Protein AF-A0A7Y3PEU2-F1 (afdb_monomer)

Mean predicted aligned error: 15.52 Å

Sequence (90 aa):
MAKSGSKKAAKTVGRYVEPHVRGRVTVKHEVSEDHSPYWFGWVLLDLMLFGVLVITLNYLQVLPGATSSWYLVLGLASLFGAFYLATRYR

Foldseek 3Di:
DDDDDDDPPPDPPPDDDPPVVVDDDPPDPDPPPLDDPPCLVVVLVCLLVVLVVLVVCLVVQVDPDHNDVVSVVVSVVSNVVSVVSVVVRD

Secondary structure (DSSP, 8-state):
------------TT----GGGSS--------------HHHHHHHHHHHHHHHHHHHHHHTT-SSSSS-HHHHHHHHHHHHHHHHHHHH--

Radius of gyration: 34.05 Å; Cα contacts (8 Å, |Δi|>4): 40; chains: 1; bounding box: 58×16×108 Å

Solvent-accessible surface area (backbone atoms only — not comparable to full-atom values): 5770 Å² total; per-residue (Å²): 137,85,86,82,82,77,97,73,87,76,66,80,78,81,66,89,68,65,60,87,78,71,58,92,66,83,73,82,74,76,78,75,87,81,66,77,60,75,63,55,62,52,55,42,49,51,37,41,52,47,15,53,47,43,40,50,41,41,71,67,51,74,48,92,68,70,79,50,69,64,47,49,51,50,17,50,50,34,40,52,49,29,53,49,50,63,70,67,66,120

pLDDT: mean 73.57, std 13.22, range [43.09, 92.31]

Structure (mmCIF, N/CA/C/O backbone):
data_AF-A0A7Y3PEU2-F1
#
_entry.id   AF-A0A7Y3PEU2-F1
#
loop_
_atom_site.group_PDB
_atom_site.id
_atom_site.type_symbol
_atom_site.label_atom_id
_a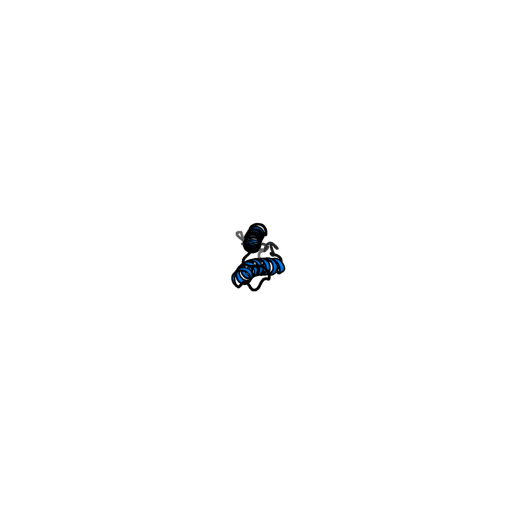tom_site.label_alt_id
_atom_site.label_comp_id
_atom_site.label_asym_id
_atom_site.label_entity_id
_atom_site.label_seq_id
_atom_site.pdbx_PDB_ins_code
_atom_site.Cartn_x
_atom_site.Cartn_y
_atom_site.Cartn_z
_atom_site.occupancy
_atom_site.B_iso_or_equiv
_atom_site.auth_seq_id
_atom_site.auth_comp_id
_atom_site.auth_asym_id
_atom_site.auth_atom_id
_atom_site.pdbx_PDB_model_num
ATOM 1 N N . MET A 1 1 ? 37.254 -8.905 -88.946 1.00 43.09 1 MET A N 1
ATOM 2 C CA . MET A 1 1 ? 37.704 -8.932 -87.535 1.00 43.09 1 MET A CA 1
ATOM 3 C C . MET A 1 1 ? 36.491 -8.730 -86.634 1.00 43.09 1 MET A C 1
ATOM 5 O O . MET A 1 1 ? 35.985 -7.620 -86.560 1.00 43.09 1 MET A O 1
ATOM 9 N N . ALA A 1 2 ? 35.967 -9.794 -86.023 1.00 48.47 2 ALA A N 1
ATOM 10 C CA . ALA A 1 2 ? 34.832 -9.707 -85.103 1.00 48.47 2 ALA A CA 1
ATOM 11 C C . ALA A 1 2 ? 35.354 -9.536 -83.666 1.00 48.47 2 ALA A C 1
ATOM 13 O O . ALA A 1 2 ? 36.056 -10.411 -83.161 1.00 48.47 2 ALA A O 1
ATOM 14 N N . LYS A 1 3 ? 35.048 -8.409 -83.011 1.00 48.09 3 LYS A N 1
ATOM 15 C CA . LYS A 1 3 ? 35.345 -8.217 -81.584 1.00 48.09 3 LYS A CA 1
ATOM 16 C C . LYS A 1 3 ? 34.318 -8.985 -80.748 1.00 48.09 3 LYS A C 1
ATOM 18 O O . LYS A 1 3 ? 33.165 -8.583 -80.640 1.00 48.09 3 LYS A O 1
ATOM 23 N N . SER A 1 4 ? 34.772 -10.087 -80.158 1.00 51.41 4 SER A N 1
ATOM 24 C CA . SER A 1 4 ? 34.174 -10.698 -78.969 1.00 51.41 4 SER A CA 1
ATOM 25 C C . SER A 1 4 ? 34.403 -9.779 -77.764 1.00 51.41 4 SER A C 1
ATOM 27 O O . SER A 1 4 ? 35.483 -9.201 -77.643 1.00 51.41 4 SER A O 1
ATOM 29 N N . GLY A 1 5 ? 33.417 -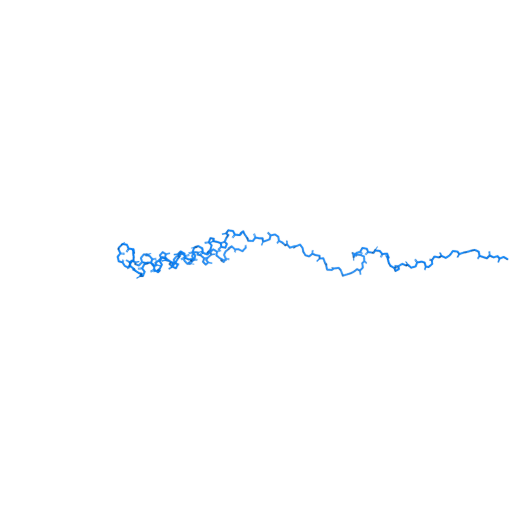9.627 -76.875 1.00 47.38 5 GLY A N 1
ATOM 30 C CA . GLY A 1 5 ? 33.612 -8.767 -75.707 1.00 47.38 5 GLY A CA 1
ATOM 31 C C . GLY A 1 5 ? 32.442 -8.589 -74.749 1.00 47.38 5 GLY A C 1
ATOM 32 O O . GLY A 1 5 ? 32.086 -7.464 -74.444 1.00 47.38 5 GLY A O 1
ATOM 33 N N . SER A 1 6 ? 31.902 -9.699 -74.244 1.00 51.06 6 SER A N 1
ATOM 34 C CA . SER A 1 6 ? 31.308 -9.827 -72.900 1.00 51.06 6 SER A CA 1
ATOM 35 C C . SER A 1 6 ? 30.128 -8.915 -72.512 1.00 51.06 6 SER A C 1
ATOM 37 O O . SER A 1 6 ? 30.258 -7.823 -71.961 1.00 51.06 6 SER A O 1
ATOM 39 N N . LYS A 1 7 ? 28.927 -9.478 -72.667 1.00 54.81 7 LYS A N 1
ATOM 40 C CA . LYS A 1 7 ? 27.704 -9.088 -71.959 1.00 54.81 7 LYS A CA 1
ATOM 41 C C . LYS A 1 7 ? 27.906 -9.181 -70.435 1.00 54.81 7 LYS A C 1
ATOM 43 O O . LYS A 1 7 ? 27.719 -10.275 -69.921 1.00 54.81 7 LYS A O 1
ATOM 48 N N . LYS A 1 8 ? 28.190 -8.100 -69.693 1.00 51.38 8 LYS A N 1
ATOM 49 C CA . LYS A 1 8 ? 27.940 -8.039 -68.226 1.00 51.38 8 LYS A CA 1
ATOM 50 C C . LYS A 1 8 ? 27.592 -6.634 -67.714 1.00 51.38 8 LYS A C 1
ATOM 52 O O . LYS A 1 8 ? 28.191 -6.136 -66.776 1.00 51.38 8 LYS A O 1
ATOM 57 N N . ALA A 1 9 ? 26.530 -6.045 -68.257 1.00 53.69 9 ALA A N 1
ATOM 58 C CA . ALA A 1 9 ? 25.687 -5.113 -67.499 1.00 53.69 9 ALA A CA 1
ATOM 59 C C . ALA A 1 9 ? 24.472 -5.878 -66.936 1.00 53.69 9 ALA A C 1
ATOM 61 O O . ALA A 1 9 ? 23.317 -5.498 -67.114 1.00 53.69 9 ALA A O 1
ATOM 62 N N . ALA A 1 10 ? 24.719 -7.046 -66.336 1.00 55.25 10 ALA A N 1
ATOM 63 C CA . ALA A 1 10 ? 23.668 -7.840 -65.718 1.00 55.25 10 ALA A CA 1
ATOM 64 C C . ALA A 1 10 ? 23.355 -7.234 -64.345 1.00 55.25 10 ALA A C 1
ATOM 66 O O . ALA A 1 10 ? 24.017 -7.540 -63.361 1.00 55.25 10 ALA A O 1
ATOM 67 N N . LYS A 1 11 ? 22.380 -6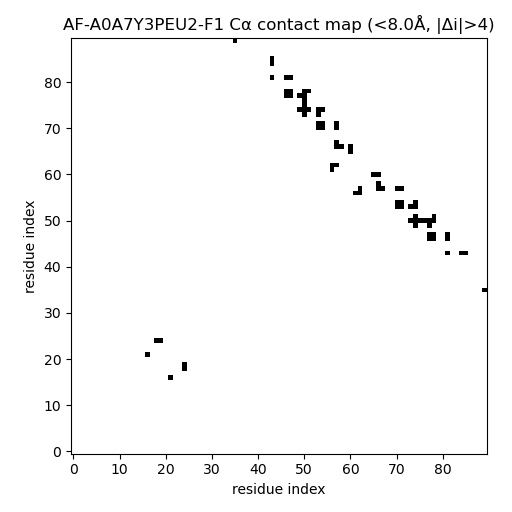.320 -64.341 1.00 58.16 11 LYS A N 1
ATOM 68 C CA . LYS A 1 11 ? 21.480 -5.979 -63.231 1.00 58.16 11 LYS A CA 1
ATOM 69 C C . LYS A 1 11 ? 22.030 -6.273 -61.822 1.00 58.16 11 LYS A C 1
ATOM 71 O O . LYS A 1 11 ? 21.748 -7.315 -61.244 1.00 58.16 11 LYS A O 1
ATOM 76 N N . THR A 1 12 ? 22.668 -5.281 -61.204 1.00 60.09 12 THR A N 1
ATOM 77 C CA . THR A 1 12 ? 22.854 -5.235 -59.735 1.00 60.09 12 THR A CA 1
ATOM 78 C C . THR A 1 12 ? 21.555 -4.843 -59.005 1.00 60.09 12 THR A C 1
ATOM 80 O O . THR A 1 12 ? 21.545 -4.594 -57.806 1.00 60.09 12 THR A O 1
ATOM 83 N N . VAL A 1 13 ? 20.422 -4.779 -59.708 1.00 60.19 13 VAL A N 1
ATOM 84 C CA . VAL A 1 13 ? 19.096 -4.634 -59.102 1.00 60.19 13 VAL A CA 1
ATOM 85 C C . VAL A 1 13 ? 18.577 -6.023 -58.736 1.00 60.19 13 VAL A C 1
ATOM 87 O O . VAL A 1 13 ? 18.245 -6.813 -59.614 1.00 60.19 13 VAL A O 1
ATOM 90 N N . GLY A 1 14 ? 18.572 -6.326 -57.435 1.00 59.34 14 GLY A N 1
ATOM 91 C CA . GLY A 1 14 ? 18.135 -7.613 -56.877 1.00 59.34 14 GLY A CA 1
ATOM 92 C C . GLY A 1 14 ? 19.167 -8.321 -55.993 1.00 59.34 14 GLY A C 1
ATOM 93 O O . GLY A 1 14 ? 18.845 -9.341 -55.392 1.00 59.34 14 GLY A O 1
ATOM 94 N N . ARG A 1 15 ? 20.396 -7.798 -55.869 1.00 68.88 15 ARG A N 1
ATOM 95 C CA . ARG A 1 15 ? 21.364 -8.331 -54.901 1.00 68.88 15 ARG A CA 1
ATOM 96 C C . ARG A 1 15 ? 20.915 -7.941 -53.493 1.00 68.88 15 ARG A C 1
ATOM 98 O O . ARG A 1 15 ? 20.730 -6.755 -53.230 1.00 68.88 15 ARG A O 1
ATOM 105 N N . TYR A 1 16 ? 20.748 -8.922 -52.605 1.00 65.62 16 TYR A N 1
ATOM 106 C CA . TYR A 1 16 ? 20.616 -8.652 -51.175 1.00 65.62 16 TYR A CA 1
ATOM 107 C C . TYR A 1 16 ? 21.881 -7.916 -50.727 1.00 65.62 16 TYR A C 1
ATOM 109 O O . TYR A 1 16 ? 22.992 -8.431 -50.862 1.00 65.62 16 TYR A O 1
ATOM 117 N N . VAL A 1 17 ? 21.706 -6.674 -50.292 1.00 68.75 17 VAL A N 1
ATOM 118 C CA . VAL A 1 17 ? 22.764 -5.859 -49.701 1.00 68.75 17 VAL A CA 1
ATOM 119 C C . VAL A 1 17 ? 22.422 -5.773 -48.231 1.00 68.75 17 VAL A C 1
ATOM 121 O O . VAL A 1 17 ? 21.293 -5.410 -47.894 1.00 68.75 17 VAL A O 1
ATOM 124 N N . GLU A 1 18 ? 23.367 -6.140 -47.371 1.00 69.00 18 GLU A N 1
ATOM 125 C CA . GLU A 1 18 ? 23.114 -6.112 -45.941 1.00 69.00 18 GLU A CA 1
ATOM 126 C C . GLU A 1 18 ? 22.696 -4.700 -45.497 1.00 69.00 18 GLU A C 1
ATOM 128 O O . GLU A 1 18 ? 23.304 -3.710 -45.925 1.00 69.00 18 GLU A O 1
ATOM 133 N N . PRO A 1 19 ? 21.663 -4.581 -44.643 1.00 67.31 19 PRO A N 1
ATOM 134 C CA . PRO A 1 19 ? 21.106 -3.288 -44.254 1.00 67.31 19 PRO A CA 1
ATOM 135 C C . PRO A 1 19 ? 22.144 -2.319 -43.666 1.00 67.31 19 PRO A C 1
ATOM 137 O O . PRO A 1 19 ? 22.034 -1.113 -43.871 1.00 67.31 19 PRO A O 1
ATOM 140 N N . HIS A 1 20 ? 23.190 -2.832 -43.005 1.00 62.94 20 HIS A N 1
ATOM 141 C CA . HIS A 1 20 ? 24.261 -2.023 -42.411 1.00 62.94 20 HIS A CA 1
ATOM 142 C C . HIS A 1 20 ? 25.076 -1.220 -43.443 1.00 62.94 20 HIS A C 1
ATOM 144 O O . HIS A 1 20 ? 25.649 -0.189 -43.103 1.00 62.94 20 HIS A O 1
ATOM 150 N N . VAL A 1 21 ? 25.094 -1.653 -44.708 1.00 69.75 21 VAL A N 1
ATOM 151 C CA . VAL A 1 21 ? 25.821 -0.990 -45.805 1.00 69.75 21 VAL A CA 1
ATOM 152 C C . VAL A 1 21 ? 25.004 0.162 -46.410 1.00 69.75 21 VAL A C 1
ATOM 154 O O . VAL A 1 21 ? 25.562 1.070 -47.021 1.00 69.75 21 VAL A O 1
ATOM 157 N N . ARG A 1 22 ? 23.670 0.147 -46.259 1.00 68.12 22 ARG A N 1
ATOM 158 C CA . ARG A 1 22 ? 22.746 1.051 -46.973 1.00 68.12 22 ARG A CA 1
ATOM 159 C C . ARG A 1 22 ? 22.386 2.342 -46.232 1.00 68.12 22 ARG A C 1
ATOM 161 O O . ARG A 1 22 ? 21.691 3.181 -46.802 1.00 68.12 22 ARG A O 1
ATOM 168 N N . GLY A 1 23 ? 22.888 2.524 -45.012 1.00 72.88 23 GLY A N 1
ATOM 169 C CA . GLY A 1 23 ? 22.529 3.655 -44.157 1.00 72.88 23 GLY A CA 1
ATOM 170 C C . GLY A 1 23 ? 21.097 3.562 -43.611 1.00 72.88 23 GLY A C 1
ATOM 171 O O . GLY A 1 23 ? 20.263 2.826 -44.128 1.00 72.88 23 GLY A O 1
ATOM 172 N N . ARG A 1 24 ? 20.863 4.295 -42.511 1.00 66.19 24 ARG A N 1
ATOM 173 C CA . ARG A 1 24 ? 19.655 4.316 -41.656 1.00 66.19 24 ARG A CA 1
ATOM 174 C C . ARG A 1 24 ? 18.825 3.026 -41.664 1.00 66.19 24 ARG A C 1
ATOM 176 O O . ARG A 1 24 ? 17.780 2.915 -42.297 1.00 66.19 24 ARG A O 1
ATOM 183 N N . VAL A 1 25 ? 19.284 2.099 -40.834 1.00 73.25 25 VAL A N 1
ATOM 184 C CA . VAL A 1 25 ? 18.521 0.955 -40.342 1.00 73.25 25 VAL A CA 1
ATOM 185 C C . VAL A 1 25 ? 17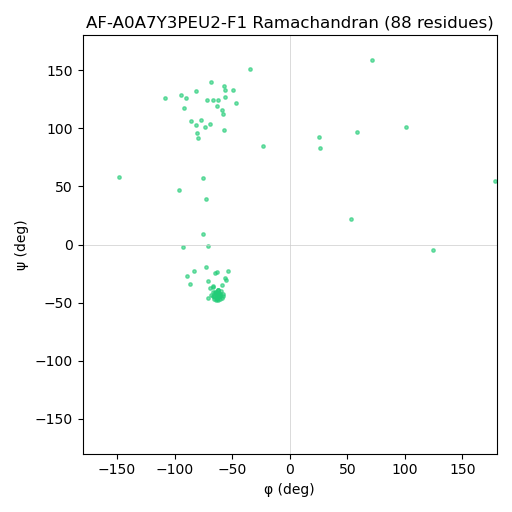.920 1.341 -38.997 1.00 73.25 25 VAL A C 1
ATOM 187 O O . VAL A 1 25 ? 18.641 1.797 -38.110 1.00 73.25 25 VAL A O 1
ATOM 190 N N . THR A 1 26 ? 16.616 1.152 -38.822 1.00 77.44 26 THR A N 1
ATOM 191 C CA . THR A 1 26 ? 16.021 1.124 -37.483 1.00 77.44 26 THR A CA 1
ATOM 192 C C . THR A 1 26 ? 16.413 -0.206 -36.853 1.00 77.44 26 THR A C 1
ATOM 194 O O . THR A 1 26 ? 15.865 -1.248 -37.213 1.00 77.44 26 THR A O 1
ATOM 197 N N . VAL A 1 27 ? 17.415 -0.196 -35.974 1.00 73.50 27 VAL A N 1
ATOM 198 C CA . VAL A 1 27 ? 17.746 -1.379 -35.170 1.00 73.50 27 VAL A CA 1
ATOM 199 C C . VAL A 1 27 ? 16.494 -1.800 -34.404 1.00 73.50 27 VAL A C 1
ATOM 201 O O . VAL A 1 27 ? 15.811 -0.955 -33.823 1.00 73.50 27 VAL A O 1
ATOM 204 N N . LYS A 1 28 ? 16.173 -3.100 -34.429 1.00 73.12 28 LYS A N 1
ATOM 205 C CA . LYS A 1 28 ? 15.169 -3.669 -33.528 1.00 73.12 28 LYS A CA 1
ATOM 206 C C . LYS A 1 28 ? 15.650 -3.361 -32.114 1.00 73.12 28 LYS A C 1
ATOM 208 O O . LYS A 1 28 ? 16.690 -3.867 -31.710 1.00 73.12 28 LYS A O 1
ATOM 213 N N . HIS A 1 29 ? 14.922 -2.507 -31.406 1.00 71.75 29 HIS A N 1
ATOM 214 C CA . HIS A 1 29 ? 15.167 -2.292 -29.991 1.00 71.75 29 HIS A CA 1
ATOM 215 C C . HIS A 1 29 ? 14.909 -3.622 -29.280 1.00 71.75 29 HIS A C 1
ATOM 217 O O . HIS A 1 29 ? 13.861 -4.244 -29.483 1.00 71.75 29 HIS A O 1
ATOM 223 N N . GLU A 1 30 ? 15.900 -4.098 -28.537 1.00 71.38 30 GLU A N 1
ATOM 224 C CA . GLU A 1 30 ? 15.733 -5.249 -27.662 1.00 71.38 30 GLU A CA 1
ATOM 225 C C . GLU A 1 30 ? 14.693 -4.834 -26.624 1.00 71.38 30 GLU A C 1
ATOM 227 O O . GLU A 1 30 ? 14.833 -3.799 -25.977 1.00 71.38 30 GLU A O 1
ATOM 232 N N . VAL A 1 31 ? 13.571 -5.552 -26.574 1.00 69.06 31 VAL A N 1
ATOM 233 C CA . VAL A 1 31 ? 12.540 -5.280 -25.575 1.00 69.06 31 VAL A CA 1
ATOM 234 C C . VAL A 1 31 ? 13.164 -5.703 -24.255 1.00 69.06 31 VAL A C 1
ATOM 236 O O . VAL A 1 31 ? 13.325 -6.901 -24.039 1.00 69.06 31 VAL A O 1
ATOM 239 N N . SER A 1 32 ? 13.596 -4.735 -23.442 1.00 62.31 32 SER A N 1
ATOM 240 C CA . SER A 1 32 ? 14.167 -5.003 -22.124 1.00 62.31 32 SER A CA 1
ATOM 241 C C . SER A 1 32 ? 13.247 -5.943 -21.354 1.00 62.31 32 SER A C 1
ATOM 243 O O . SER A 1 32 ? 12.034 -5.730 -21.304 1.00 62.31 32 SER A O 1
ATOM 245 N N . GLU A 1 33 ? 13.824 -6.975 -20.746 1.00 63.72 33 GLU A N 1
ATOM 246 C CA . GLU A 1 33 ? 13.135 -7.957 -19.903 1.00 63.72 33 GLU A CA 1
ATOM 247 C C . GLU A 1 33 ? 12.720 -7.368 -18.542 1.00 63.72 33 GLU A C 1
ATOM 249 O O . GLU A 1 33 ? 12.761 -8.044 -17.516 1.00 63.72 33 GLU A O 1
ATOM 254 N N . ASP A 1 34 ? 12.263 -6.114 -18.531 1.00 61.72 34 ASP A N 1
ATOM 255 C CA . ASP A 1 34 ? 11.649 -5.447 -17.384 1.00 61.72 34 ASP A CA 1
ATOM 256 C C . ASP A 1 34 ? 10.216 -5.975 -17.201 1.00 61.72 34 ASP A C 1
ATOM 258 O O . ASP A 1 34 ? 9.215 -5.255 -17.250 1.00 61.72 34 ASP A O 1
ATOM 262 N N . HIS A 1 35 ? 10.096 -7.292 -17.045 1.00 64.44 35 HIS A N 1
ATOM 263 C CA . HIS A 1 35 ? 8.844 -7.927 -16.695 1.00 64.44 35 HIS A CA 1
ATOM 264 C C . HIS A 1 35 ? 8.643 -7.807 -15.190 1.00 64.44 35 HIS A C 1
ATOM 266 O O . HIS A 1 35 ? 9.212 -8.561 -14.400 1.00 64.44 35 HIS A O 1
ATOM 272 N N . SER A 1 36 ?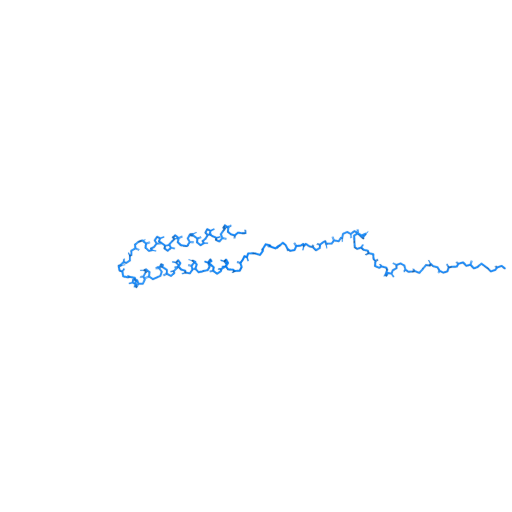 7.769 -6.874 -14.808 1.00 64.19 36 SER A N 1
ATOM 273 C CA . SER A 1 36 ? 7.119 -6.893 -13.501 1.00 64.19 36 SER A CA 1
ATOM 274 C C . SER A 1 36 ? 6.595 -8.313 -13.231 1.00 64.19 36 SER A C 1
ATOM 276 O O . SER A 1 36 ? 5.827 -8.851 -14.039 1.00 64.19 36 SER A O 1
ATOM 278 N N . PRO A 1 37 ? 7.032 -8.959 -12.139 1.00 76.94 37 PRO A N 1
ATOM 279 C CA . PRO A 1 37 ? 6.580 -10.294 -11.796 1.00 76.94 37 PRO A CA 1
ATOM 280 C C . PRO A 1 37 ? 5.049 -10.342 -11.676 1.00 76.94 37 PRO A C 1
ATOM 282 O O . PRO A 1 37 ? 4.467 -9.598 -10.892 1.00 76.94 37 PRO A O 1
ATOM 285 N N . TYR A 1 38 ? 4.382 -11.257 -12.386 1.00 76.88 38 TYR A N 1
ATOM 286 C CA . TYR A 1 38 ? 2.910 -11.310 -12.447 1.00 76.88 38 TYR A CA 1
ATOM 287 C C . TYR A 1 38 ? 2.213 -11.420 -11.074 1.00 76.88 38 TYR A C 1
ATOM 289 O O . TYR A 1 38 ? 1.104 -10.920 -10.907 1.00 76.88 38 TYR A O 1
ATOM 297 N N . TRP A 1 39 ? 2.860 -12.027 -10.070 1.00 83.81 39 TRP A N 1
ATOM 298 C CA . TRP A 1 39 ? 2.365 -12.103 -8.683 1.00 83.81 39 TRP A CA 1
ATOM 299 C C . TRP A 1 39 ? 2.266 -10.743 -7.980 1.00 83.81 39 TRP A C 1
ATOM 301 O O . TRP A 1 39 ? 1.459 -10.583 -7.069 1.00 83.81 39 TRP A O 1
ATOM 311 N N . PHE A 1 40 ? 3.051 -9.754 -8.409 1.00 83.62 40 PHE A N 1
ATOM 312 C CA . PHE A 1 40 ? 3.125 -8.457 -7.752 1.00 83.62 40 PHE A CA 1
ATOM 313 C C . PHE A 1 40 ? 1.792 -7.706 -7.831 1.00 83.62 40 PHE A C 1
ATOM 315 O O . PHE A 1 40 ? 1.329 -7.155 -6.836 1.00 83.62 40 PHE A O 1
ATOM 322 N N . GLY A 1 41 ? 1.133 -7.761 -8.993 1.00 84.44 41 GLY A N 1
ATOM 323 C CA . GLY A 1 41 ? -0.201 -7.187 -9.169 1.00 84.44 41 GLY A CA 1
ATOM 324 C C . GLY A 1 41 ? -1.237 -7.812 -8.230 1.00 84.44 41 GLY A C 1
ATOM 325 O O . GLY A 1 41 ? -2.043 -7.086 -7.655 1.00 84.44 41 GLY A O 1
ATOM 326 N N . TRP A 1 42 ? -1.173 -9.132 -8.018 1.00 88.88 42 TRP A N 1
ATOM 327 C CA . TRP A 1 42 ? -2.062 -9.842 -7.092 1.00 88.88 42 TRP A CA 1
ATOM 328 C C . TRP A 1 42 ? -1.823 -9.430 -5.640 1.00 88.88 42 TRP A C 1
ATOM 330 O O . TRP A 1 42 ? -2.776 -9.072 -4.958 1.00 88.88 42 TRP A O 1
ATOM 340 N N . VAL A 1 43 ? -0.564 -9.370 -5.192 1.00 88.31 43 VAL A N 1
ATOM 341 C CA . VAL A 1 43 ? -0.214 -8.928 -3.827 1.00 88.31 43 VAL A CA 1
ATOM 342 C C . VAL A 1 43 ? -0.729 -7.515 -3.546 1.00 88.31 43 VAL A C 1
ATOM 344 O O . VAL A 1 43 ? -1.258 -7.238 -2.471 1.00 88.31 43 VAL A O 1
ATOM 347 N N . LEU A 1 44 ? -0.579 -6.613 -4.514 1.00 88.69 44 LEU A N 1
AT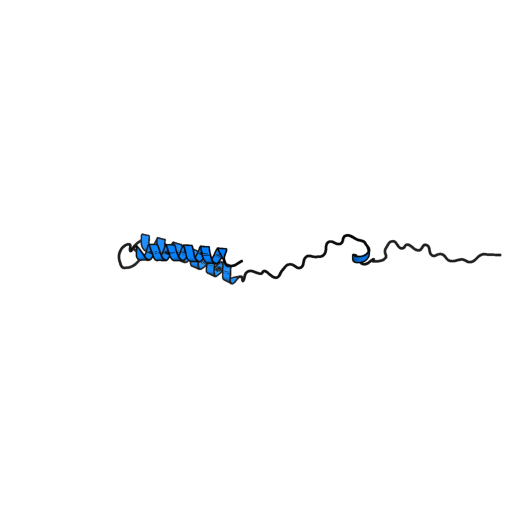OM 348 C CA . LEU A 1 44 ? -0.997 -5.220 -4.389 1.00 88.69 44 LEU A CA 1
ATOM 349 C C . LEU A 1 44 ? -2.528 -5.105 -4.325 1.00 88.69 44 LEU A C 1
ATOM 351 O O . LEU A 1 44 ? -3.058 -4.389 -3.472 1.00 88.69 44 LEU A O 1
ATOM 355 N N . LEU A 1 45 ? -3.232 -5.848 -5.184 1.00 90.00 45 LEU A N 1
ATOM 356 C CA . LEU A 1 45 ? -4.692 -5.909 -5.193 1.00 90.00 45 LEU A CA 1
ATOM 357 C C . LEU A 1 45 ? -5.222 -6.484 -3.877 1.00 90.00 45 LEU A C 1
ATOM 359 O O . LEU A 1 45 ? -6.087 -5.862 -3.262 1.00 90.00 45 LEU A O 1
ATOM 363 N N . ASP A 1 46 ? -4.665 -7.601 -3.413 1.00 91.50 46 ASP A N 1
ATOM 364 C CA . ASP A 1 46 ? -5.057 -8.240 -2.156 1.00 91.50 46 ASP A CA 1
ATOM 365 C C . ASP A 1 46 ? -4.838 -7.306 -0.966 1.00 91.50 46 ASP A C 1
ATOM 367 O O . ASP A 1 46 ? -5.728 -7.161 -0.131 1.00 91.50 46 ASP A O 1
ATOM 371 N N . LEU A 1 47 ? -3.701 -6.608 -0.899 1.00 89.69 47 LEU A N 1
ATOM 372 C CA . LEU A 1 47 ? -3.403 -5.687 0.201 1.00 89.69 47 LEU A CA 1
ATOM 373 C C . LEU A 1 47 ? -4.332 -4.462 0.208 1.00 89.69 47 LEU A C 1
ATOM 375 O O . LEU A 1 47 ? -4.742 -3.988 1.274 1.00 89.69 47 LEU A O 1
ATOM 379 N N . MET A 1 48 ? -4.687 -3.959 -0.977 1.00 90.00 48 MET A N 1
ATOM 380 C CA . MET A 1 48 ? -5.612 -2.836 -1.122 1.00 90.00 48 MET A CA 1
ATOM 381 C C . MET A 1 48 ? -7.044 -3.254 -0.768 1.00 90.00 48 MET A C 1
ATOM 383 O O . MET A 1 48 ? -7.717 -2.569 0.007 1.00 90.00 48 MET A O 1
ATOM 387 N N . LEU A 1 49 ? -7.487 -4.407 -1.275 1.00 92.31 49 LEU A N 1
ATOM 388 C CA . LEU A 1 49 ? -8.795 -4.982 -0.974 1.00 92.31 49 LEU A CA 1
ATOM 389 C C . LEU A 1 49 ? -8.920 -5.309 0.516 1.00 92.31 49 LEU A C 1
ATOM 391 O O . LEU A 1 49 ? -9.937 -4.990 1.130 1.00 92.31 49 LEU A O 1
ATOM 395 N N . PHE A 1 50 ? -7.870 -5.870 1.114 1.00 91.38 50 PHE A N 1
ATOM 396 C CA . PHE A 1 50 ? -7.799 -6.167 2.539 1.00 91.38 50 PHE A CA 1
ATOM 397 C C . PHE A 1 50 ? -7.938 -4.903 3.394 1.00 91.38 50 PHE A C 1
ATOM 399 O O . PHE A 1 50 ? -8.756 -4.883 4.312 1.00 91.38 50 PHE A O 1
ATOM 406 N N . GLY A 1 51 ? -7.220 -3.822 3.069 1.00 86.81 51 GLY A N 1
ATOM 407 C CA . GLY A 1 51 ? -7.342 -2.548 3.789 1.00 86.81 51 GLY A CA 1
ATOM 408 C C . GLY A 1 51 ? -8.771 -1.991 3.773 1.00 86.81 51 GLY A C 1
ATOM 409 O O . GLY A 1 51 ? -9.301 -1.599 4.815 1.00 86.81 51 GLY A O 1
ATOM 410 N N . VAL A 1 52 ? -9.432 -2.026 2.611 1.00 88.44 52 VAL A N 1
ATOM 411 C CA . VAL A 1 52 ? -10.835 -1.596 2.462 1.00 88.44 52 VAL A CA 1
ATOM 412 C C . VAL A 1 52 ? -11.789 -2.519 3.224 1.00 88.44 52 VAL A C 1
ATOM 414 O O . VAL A 1 52 ? -12.711 -2.037 3.888 1.00 88.44 52 VAL A O 1
ATOM 417 N N . LEU A 1 53 ? -11.562 -3.833 3.181 1.00 88.94 53 LEU A N 1
ATOM 418 C CA . LEU A 1 53 ? -12.347 -4.820 3.924 1.00 88.94 53 LEU A CA 1
ATOM 419 C C . LEU A 1 53 ? -12.250 -4.595 5.430 1.00 88.94 53 LEU A C 1
ATOM 421 O O . LEU A 1 53 ? -13.276 -4.600 6.100 1.00 88.94 53 LEU A O 1
ATOM 425 N N . VAL A 1 54 ? -11.054 -4.345 5.961 1.00 85.25 54 VAL A N 1
ATOM 426 C CA . VAL A 1 54 ? -10.837 -4.074 7.391 1.00 85.25 54 VAL A CA 1
ATOM 427 C C . VAL A 1 54 ? -11.633 -2.849 7.841 1.00 85.25 54 VAL A C 1
ATOM 429 O O . VAL A 1 54 ? -12.322 -2.911 8.859 1.00 85.25 54 VAL A O 1
ATOM 432 N N . ILE A 1 55 ? -11.598 -1.758 7.068 1.00 84.81 55 ILE A N 1
ATOM 433 C CA . ILE A 1 55 ? -12.370 -0.541 7.364 1.00 84.81 55 ILE A CA 1
ATOM 434 C C . ILE A 1 55 ? -13.873 -0.839 7.310 1.00 84.81 55 ILE A C 1
ATOM 436 O O . ILE A 1 55 ? -14.612 -0.477 8.224 1.00 84.81 55 I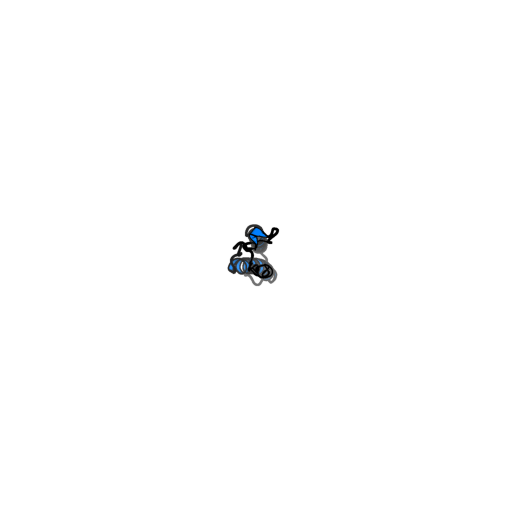LE A O 1
ATOM 440 N N . THR A 1 56 ? -14.320 -1.543 6.269 1.00 83.62 56 THR A N 1
ATOM 441 C CA . THR A 1 56 ? -15.738 -1.872 6.064 1.00 83.62 56 THR A CA 1
ATOM 442 C C . THR A 1 56 ? -16.273 -2.774 7.177 1.00 83.62 56 THR A C 1
ATOM 444 O O . THR A 1 56 ? -17.309 -2.483 7.767 1.00 83.62 56 THR A O 1
ATOM 447 N N . LEU A 1 57 ? -15.554 -3.843 7.517 1.00 82.69 57 LEU A N 1
ATOM 448 C CA . LEU A 1 57 ? -15.927 -4.789 8.572 1.00 82.69 57 LEU A CA 1
ATOM 449 C C . LEU A 1 57 ? -15.888 -4.147 9.963 1.00 82.69 57 LEU A C 1
ATOM 451 O O . LEU A 1 57 ? -16.735 -4.458 10.803 1.00 82.69 57 LEU A O 1
ATOM 455 N N . ASN A 1 58 ? -14.944 -3.232 10.204 1.00 81.81 58 ASN A N 1
ATOM 456 C CA . ASN A 1 58 ? -14.925 -2.436 11.428 1.00 81.81 58 ASN A CA 1
ATOM 457 C C . ASN A 1 58 ? -16.146 -1.511 11.523 1.00 81.81 58 ASN A C 1
ATOM 459 O O . ASN A 1 58 ? -16.748 -1.400 12.592 1.00 81.81 58 ASN A O 1
ATOM 463 N N . TYR A 1 59 ? -16.543 -0.897 10.407 1.00 76.12 59 TYR A N 1
ATOM 464 C CA . TYR A 1 59 ? -17.709 -0.020 10.353 1.00 76.12 59 TYR A CA 1
ATOM 465 C C . TYR A 1 59 ? -19.030 -0.781 10.524 1.00 76.12 59 TYR A C 1
ATOM 467 O O . TYR A 1 59 ? -19.928 -0.308 11.214 1.00 76.12 59 TYR A O 1
ATOM 475 N N . LEU A 1 60 ? -19.132 -1.995 9.973 1.00 76.62 60 LEU A N 1
ATOM 476 C CA . LEU A 1 60 ? -20.298 -2.872 10.132 1.00 76.62 60 LEU A CA 1
ATOM 477 C C . LEU A 1 60 ? -20.441 -3.461 11.550 1.00 76.62 60 LEU A C 1
ATOM 479 O O . LEU A 1 60 ? -21.388 -4.200 11.796 1.00 76.62 60 LEU A O 1
ATOM 483 N N . GLN A 1 61 ? -19.513 -3.165 12.473 1.00 69.19 61 GLN A N 1
ATOM 484 C CA . 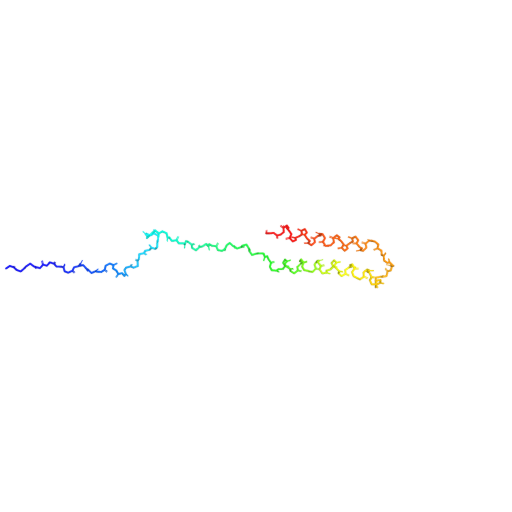GLN A 1 61 ? -19.489 -3.688 13.849 1.00 69.19 61 GLN A CA 1
ATOM 485 C C . GLN A 1 61 ? -19.557 -5.226 13.939 1.00 69.19 61 GLN A C 1
ATOM 487 O O . GLN A 1 61 ? -19.916 -5.783 14.971 1.00 69.19 61 GLN A O 1
ATOM 492 N N . VAL A 1 62 ? -19.178 -5.925 12.863 1.00 66.19 62 VAL A N 1
ATOM 493 C CA 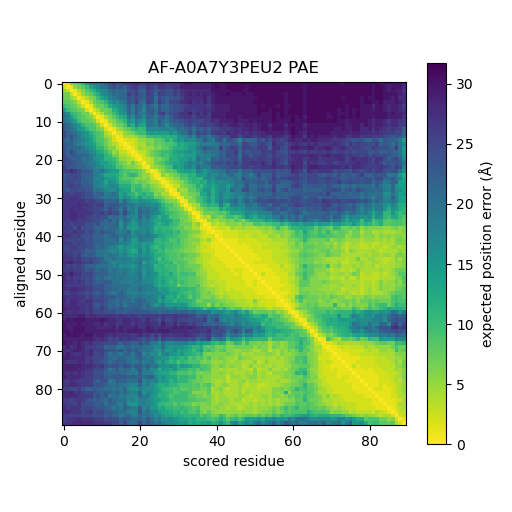. VAL A 1 62 ? -19.169 -7.398 12.789 1.00 66.19 62 VAL A CA 1
ATOM 494 C C . VAL A 1 62 ? -18.023 -7.986 13.628 1.00 66.19 62 VAL A C 1
ATOM 496 O O . VAL A 1 62 ? -18.055 -9.154 14.009 1.00 66.19 62 VAL A O 1
ATOM 499 N N . LEU A 1 63 ? -17.013 -7.171 13.949 1.00 61.94 63 LEU A N 1
ATOM 500 C CA . LEU A 1 63 ? -15.891 -7.544 14.806 1.00 61.94 63 LEU A CA 1
ATOM 501 C C . LEU A 1 63 ? -16.272 -7.434 16.298 1.00 61.94 63 LEU A C 1
ATOM 503 O O . LEU A 1 63 ? -16.811 -6.406 16.714 1.00 61.94 63 LEU A O 1
ATOM 507 N N . PRO A 1 64 ? -15.970 -8.455 17.124 1.00 54.59 64 PRO A N 1
ATOM 508 C CA . PRO A 1 64 ? -16.260 -8.421 18.552 1.00 54.59 64 PRO A CA 1
ATOM 509 C C . PRO A 1 64 ? -15.407 -7.346 19.243 1.00 54.59 64 PRO A C 1
ATOM 511 O O . PRO A 1 64 ? -14.180 -7.358 19.162 1.00 54.59 64 PRO A O 1
ATOM 514 N N . GLY A 1 65 ? -16.078 -6.422 19.933 1.00 62.12 65 GLY A N 1
ATOM 515 C CA . GLY A 1 65 ? -15.472 -5.227 20.523 1.00 62.12 65 GLY A CA 1
ATOM 516 C C . GLY A 1 65 ? -15.732 -4.009 19.639 1.00 62.12 65 GLY A C 1
ATOM 517 O O . GLY A 1 65 ? -15.085 -3.844 18.611 1.00 62.12 65 GLY A O 1
ATOM 518 N N . ALA A 1 66 ? -16.712 -3.197 20.047 1.00 58.00 66 ALA A N 1
ATOM 519 C CA . ALA A 1 66 ? -17.216 -1.989 19.386 1.00 58.00 66 ALA A CA 1
ATOM 520 C C . ALA A 1 66 ? -16.153 -1.160 18.639 1.00 58.00 66 ALA A C 1
ATOM 522 O O . ALA A 1 66 ? -14.998 -1.133 19.053 1.00 58.00 66 ALA A O 1
ATOM 523 N N . THR A 1 67 ? -16.579 -0.451 17.581 1.00 61.84 67 THR A N 1
ATOM 524 C CA . THR A 1 67 ? -15.794 0.408 16.667 1.00 61.84 67 THR A CA 1
ATOM 525 C C . THR A 1 67 ? -14.491 0.939 17.281 1.00 61.84 67 THR A C 1
ATOM 527 O O . THR A 1 67 ? -14.438 2.035 17.835 1.00 61.84 67 THR A O 1
ATOM 530 N N . SER A 1 68 ? -13.429 0.132 17.212 1.00 67.12 68 SER A N 1
ATOM 531 C CA . SER A 1 68 ? -12.142 0.481 17.812 1.00 67.12 68 SER A CA 1
ATOM 532 C C . SER A 1 68 ? -11.292 1.232 16.799 1.00 67.12 68 SER A C 1
ATOM 534 O O . SER A 1 68 ? -11.029 0.728 15.703 1.00 67.12 68 SER A O 1
ATOM 536 N N . SER A 1 69 ? -10.816 2.416 17.193 1.00 77.81 69 SER A N 1
ATOM 537 C CA . SER A 1 69 ? -9.916 3.264 16.401 1.00 77.81 69 SER A CA 1
ATOM 538 C C . SER A 1 69 ? -8.657 2.525 15.939 1.00 77.81 69 SER A C 1
ATOM 540 O O . SER A 1 69 ? -8.065 2.893 14.928 1.00 77.81 69 SER A O 1
ATOM 542 N N . TRP A 1 70 ? -8.267 1.448 16.630 1.00 80.75 70 TRP A N 1
ATOM 543 C CA . TRP A 1 70 ? -7.129 0.615 16.247 1.00 80.75 70 TRP A CA 1
ATOM 544 C C . TRP A 1 70 ? -7.313 -0.063 14.882 1.00 80.75 70 TRP A C 1
ATOM 546 O O . TRP A 1 70 ? -6.379 -0.102 14.085 1.00 80.75 70 TRP A O 1
ATOM 556 N N . TYR A 1 71 ? -8.520 -0.538 14.564 1.00 78.50 71 TYR A N 1
ATOM 557 C CA . TYR A 1 71 ? -8.796 -1.154 13.261 1.00 78.50 71 TYR A CA 1
ATOM 558 C C . TYR A 1 71 ? -8.800 -0.128 12.123 1.00 78.50 71 TYR A C 1
ATOM 560 O O . TYR A 1 71 ? -8.388 -0.455 11.013 1.00 78.50 71 TYR A O 1
ATOM 568 N N . LEU A 1 72 ? -9.202 1.118 12.398 1.00 83.38 72 LEU A N 1
ATOM 569 C CA . LEU A 1 72 ? -9.093 2.214 11.432 1.00 83.38 72 LEU A CA 1
ATOM 570 C C . LEU A 1 72 ? -7.628 2.542 11.137 1.00 83.38 72 LEU A C 1
ATOM 572 O O . LEU A 1 72 ? -7.257 2.673 9.973 1.00 83.38 72 LEU A O 1
ATOM 576 N N . VAL A 1 73 ? -6.787 2.612 12.174 1.00 87.00 73 VAL A N 1
ATOM 577 C CA . VAL A 1 73 ? -5.338 2.810 12.013 1.00 87.00 73 VAL A CA 1
ATOM 578 C C . VAL A 1 73 ? -4.722 1.662 11.214 1.00 87.00 73 VAL A C 1
ATOM 580 O O . VAL A 1 73 ? -3.925 1.912 10.313 1.00 87.00 73 VAL A O 1
ATOM 583 N N . LEU A 1 74 ? -5.122 0.417 11.484 1.00 86.88 74 LEU A N 1
ATOM 584 C CA . LEU A 1 74 ? -4.624 -0.762 10.773 1.00 86.88 74 LEU A CA 1
ATOM 585 C C . LEU A 1 74 ? -5.050 -0.768 9.296 1.00 86.88 74 LEU A C 1
ATOM 587 O O . LEU A 1 74 ? -4.211 -0.978 8.420 1.00 86.88 74 LEU A O 1
ATOM 591 N N . GLY A 1 75 ? -6.319 -0.472 9.002 1.00 85.44 75 GLY A N 1
ATOM 592 C CA . GLY A 1 75 ? -6.812 -0.340 7.627 1.00 85.44 75 GLY A CA 1
ATOM 593 C C . GLY A 1 75 ? -6.109 0.784 6.862 1.00 85.44 75 GLY A C 1
ATOM 594 O O . GLY A 1 75 ? -5.693 0.597 5.717 1.00 85.44 75 GLY A O 1
ATOM 595 N N . LEU A 1 76 ? -5.891 1.925 7.521 1.00 90.12 76 LEU A N 1
ATOM 596 C CA . LEU A 1 76 ? -5.183 3.061 6.939 1.00 90.12 76 LEU A CA 1
ATOM 597 C C . LEU A 1 76 ? -3.704 2.735 6.673 1.00 90.12 76 LEU A C 1
ATOM 599 O O . LEU A 1 76 ? -3.199 3.018 5.587 1.00 90.12 76 LEU A O 1
ATOM 603 N N . ALA A 1 77 ? -3.021 2.084 7.618 1.00 88.81 77 ALA A N 1
ATOM 604 C CA . ALA A 1 77 ? -1.641 1.631 7.447 1.00 88.81 77 ALA A CA 1
ATOM 605 C C . ALA A 1 77 ? -1.506 0.605 6.309 1.00 88.81 77 ALA A C 1
ATOM 607 O O . ALA A 1 77 ? -0.558 0.689 5.529 1.00 88.81 77 ALA A O 1
ATOM 608 N N . SER A 1 78 ? -2.470 -0.311 6.163 1.00 88.75 78 SER A N 1
ATOM 609 C CA . SER A 1 78 ? -2.506 -1.273 5.052 1.00 88.75 78 SER A CA 1
ATOM 610 C C . SER A 1 78 ? -2.625 -0.575 3.694 1.00 88.75 78 SER A C 1
ATOM 612 O O . SER A 1 78 ? -1.905 -0.918 2.758 1.00 88.75 78 SER A O 1
ATOM 614 N N . LEU A 1 79 ? -3.484 0.446 3.590 1.00 88.56 79 LEU A N 1
ATOM 615 C CA . LEU A 1 79 ? -3.636 1.260 2.378 1.00 88.56 79 LEU A CA 1
ATOM 616 C C . LEU A 1 79 ? -2.353 2.029 2.037 1.00 88.56 79 LEU A C 1
ATOM 618 O O . LEU A 1 79 ? -1.901 1.986 0.893 1.00 88.56 79 LEU A O 1
ATOM 622 N N . PHE A 1 80 ? -1.729 2.687 3.020 1.00 91.44 80 PHE A N 1
ATOM 623 C CA . PHE A 1 80 ? -0.442 3.357 2.811 1.00 91.44 80 PHE A CA 1
ATOM 624 C C . PHE A 1 80 ? 0.665 2.372 2.415 1.00 91.44 80 PHE A C 1
ATOM 626 O O . PHE A 1 80 ? 1.458 2.680 1.526 1.00 91.44 80 PHE A O 1
ATOM 633 N N . GLY A 1 81 ? 0.695 1.178 3.013 1.00 88.31 81 GLY A N 1
ATOM 634 C CA . GLY A 1 81 ? 1.619 0.105 2.646 1.00 88.31 81 GLY A CA 1
ATOM 635 C C . GLY A 1 81 ? 1.431 -0.363 1.201 1.00 88.31 81 GLY A C 1
ATOM 636 O O . GLY A 1 81 ? 2.414 -0.483 0.472 1.00 88.31 81 GLY A O 1
ATOM 637 N N . ALA A 1 82 ? 0.183 -0.541 0.755 1.00 85.81 82 ALA A N 1
ATOM 638 C CA . ALA A 1 82 ? -0.133 -0.885 -0.633 1.00 85.81 82 ALA A CA 1
ATOM 639 C C . ALA A 1 82 ? 0.330 0.200 -1.615 1.00 85.81 82 ALA A C 1
ATOM 641 O O . ALA A 1 82 ? 0.985 -0.113 -2.607 1.00 85.81 82 ALA A O 1
ATOM 642 N N . PHE A 1 83 ? 0.071 1.475 -1.311 1.00 86.69 83 PHE A N 1
ATOM 643 C CA . PHE A 1 83 ? 0.540 2.602 -2.126 1.00 86.69 83 PHE A CA 1
ATOM 644 C C . PHE A 1 83 ? 2.067 2.718 -2.170 1.00 86.69 83 PHE A C 1
ATOM 646 O O . PHE A 1 83 ? 2.650 2.989 -3.224 1.00 86.69 83 PHE A O 1
ATOM 653 N N . TYR A 1 84 ? 2.733 2.507 -1.037 1.00 88.81 84 TYR A N 1
ATOM 654 C CA . TYR A 1 84 ? 4.190 2.509 -0.974 1.00 88.81 84 TYR A CA 1
ATOM 655 C C . TYR A 1 84 ? 4.779 1.379 -1.821 1.00 88.81 84 TYR A C 1
ATOM 657 O O . TYR A 1 84 ? 5.694 1.594 -2.615 1.00 88.81 84 TYR A O 1
ATOM 665 N N . LEU A 1 85 ? 4.213 0.179 -1.704 1.00 85.25 85 LEU A N 1
ATOM 666 C CA . LEU A 1 85 ? 4.653 -0.970 -2.476 1.00 85.25 85 LEU A CA 1
ATOM 667 C C . LEU A 1 85 ? 4.442 -0.733 -3.981 1.00 85.25 85 LEU A C 1
ATOM 669 O O . LEU A 1 85 ? 5.363 -0.963 -4.760 1.00 85.25 85 LEU A O 1
ATOM 673 N N . ALA A 1 86 ? 3.293 -0.168 -4.368 1.00 81.75 86 ALA A N 1
ATOM 674 C CA . ALA A 1 86 ? 2.957 0.201 -5.745 1.00 81.75 86 ALA A CA 1
ATOM 675 C C . ALA A 1 86 ? 3.928 1.200 -6.382 1.00 81.75 86 ALA A C 1
ATOM 677 O O . ALA A 1 86 ? 4.164 1.165 -7.585 1.00 81.75 86 ALA A O 1
ATOM 678 N N . THR A 1 87 ? 4.456 2.124 -5.581 1.00 82.56 87 THR A N 1
ATOM 679 C CA . THR A 1 87 ? 5.355 3.179 -6.065 1.00 82.56 87 THR A CA 1
ATOM 680 C C . THR A 1 87 ? 6.816 2.760 -6.031 1.00 82.56 87 THR A C 1
ATOM 682 O O . THR A 1 87 ? 7.615 3.269 -6.819 1.00 82.56 87 THR A O 1
ATOM 685 N N . ARG A 1 88 ? 7.183 1.837 -5.136 1.00 74.62 88 ARG A N 1
ATOM 686 C CA . ARG A 1 88 ? 8.565 1.379 -4.989 1.00 74.62 88 ARG A CA 1
ATOM 687 C C . ARG A 1 88 ? 8.927 0.239 -5.934 1.00 74.62 88 ARG A C 1
ATOM 689 O O . ARG A 1 88 ? 10.084 0.195 -6.356 1.00 74.62 88 ARG A O 1
ATOM 696 N N . TYR A 1 89 ? 7.985 -0.650 -6.246 1.00 62.22 89 TYR A N 1
ATOM 697 C CA . TYR A 1 89 ? 8.180 -1.705 -7.240 1.00 62.22 89 TYR A CA 1
ATOM 698 C C . TYR A 1 89 ? 7.978 -1.122 -8.637 1.00 62.22 89 TYR A C 1
ATOM 700 O O . TYR A 1 89 ? 6.857 -0.978 -9.125 1.00 62.22 89 TYR A O 1
ATOM 708 N N . ARG A 1 90 ? 9.100 -0.752 -9.243 1.00 57.66 90 ARG A N 1
ATOM 709 C CA . ARG A 1 90 ? 9.226 -0.381 -10.645 1.00 57.66 90 ARG A CA 1
ATOM 710 C C . ARG A 1 90 ? 10.270 -1.285 -11.266 1.00 57.66 90 ARG A C 1
ATOM 712 O O . ARG A 1 90 ? 11.342 -1.404 -10.629 1.00 57.66 90 ARG A O 1
#